Protein AF-A0A5J4WVK0-F1 (afdb_monomer_lite)

Sequence (104 aa):
MRSGLGTEKDLMRRTMGLIMAFSATRMVELARITRNDIIFRDEIMIIKTVMKKYQKPKHFEITFNKRQISCCLVDTMKSWLSAEECTKKLDEVIWWDYERKKKL

Structure (mmCIF, N/CA/C/O backbone):
data_AF-A0A5J4WVK0-F1
#
_entry.id   AF-A0A5J4WVK0-F1
#
loop_
_atom_site.group_PDB
_atom_site.id
_atom_site.type_symbol
_atom_site.label_atom_id
_atom_site.label_alt_id
_atom_site.label_comp_id
_atom_site.label_asym_id
_atom_site.label_entity_id
_atom_site.label_seq_id
_atom_site.pdbx_PDB_ins_code
_atom_site.Cartn_x
_atom_site.Cartn_y
_atom_site.Cartn_z
_atom_site.occupancy
_atom_site.B_iso_or_equiv
_atom_site.auth_seq_id
_atom_site.auth_comp_id
_atom_site.auth_asym_id
_atom_site.auth_atom_id
_atom_site.pdbx_PDB_model_num
ATOM 1 N N . MET A 1 1 ? 16.106 -5.629 -16.653 1.00 34.94 1 MET A N 1
ATOM 2 C CA . MET A 1 1 ? 15.378 -4.377 -16.960 1.00 34.94 1 MET A CA 1
ATOM 3 C C . MET A 1 1 ? 15.152 -3.627 -15.657 1.00 34.94 1 MET A C 1
ATOM 5 O O . MET A 1 1 ? 14.440 -4.138 -14.808 1.00 34.94 1 MET A O 1
ATOM 9 N N . ARG A 1 2 ? 15.796 -2.469 -15.459 1.00 37.84 2 ARG A N 1
ATOM 10 C CA . ARG A 1 2 ? 15.480 -1.570 -14.338 1.00 37.84 2 ARG A CA 1
ATOM 11 C C . ARG A 1 2 ? 14.155 -0.886 -14.672 1.00 37.84 2 ARG A C 1
ATOM 13 O O . ARG A 1 2 ? 14.104 -0.102 -15.614 1.00 37.84 2 ARG A O 1
ATOM 20 N N . SER A 1 3 ? 13.084 -1.236 -13.969 1.00 45.16 3 SER A N 1
ATOM 21 C CA . SER A 1 3 ? 11.804 -0.528 -14.041 1.00 45.16 3 SER A CA 1
ATOM 22 C C . SER A 1 3 ? 12.041 0.960 -13.770 1.00 45.16 3 SER A C 1
ATOM 24 O O . SER A 1 3 ? 12.654 1.306 -12.763 1.00 45.16 3 SER A O 1
ATOM 26 N N . GLY A 1 4 ? 11.583 1.839 -14.663 1.00 48.03 4 GLY A N 1
ATOM 27 C CA . GLY A 1 4 ? 11.778 3.296 -14.603 1.00 48.03 4 GLY A CA 1
ATOM 28 C C . GLY A 1 4 ? 11.036 4.019 -13.467 1.00 48.03 4 GLY A C 1
ATOM 29 O O . GLY A 1 4 ? 10.530 5.114 -13.681 1.00 48.03 4 GLY A O 1
ATOM 30 N N . LEU A 1 5 ? 10.929 3.412 -12.280 1.00 51.16 5 LEU A N 1
ATOM 31 C CA . LEU A 1 5 ? 10.148 3.894 -11.132 1.00 51.16 5 LEU A CA 1
ATOM 32 C C . LEU A 1 5 ? 10.992 4.541 -10.013 1.00 51.16 5 LEU A C 1
ATOM 34 O O . LEU A 1 5 ? 10.420 5.014 -9.034 1.00 51.16 5 LEU A O 1
ATOM 38 N N . GLY A 1 6 ? 12.318 4.625 -10.169 1.00 60.41 6 GLY A N 1
ATOM 39 C CA . GLY A 1 6 ? 13.226 5.152 -9.139 1.00 60.41 6 GLY A CA 1
ATOM 40 C C . GLY A 1 6 ? 13.671 4.086 -8.130 1.00 60.41 6 GLY A C 1
ATOM 41 O O . GLY A 1 6 ? 13.476 2.893 -8.354 1.00 60.41 6 GLY A O 1
ATOM 42 N N . THR A 1 7 ? 14.320 4.508 -7.043 1.00 82.75 7 THR A N 1
ATOM 43 C CA . THR A 1 7 ? 14.685 3.620 -5.920 1.00 82.75 7 THR A CA 1
ATOM 44 C C . THR A 1 7 ? 13.435 3.160 -5.151 1.00 82.75 7 THR A C 1
ATOM 46 O O . THR A 1 7 ? 12.384 3.790 -5.256 1.00 82.75 7 THR A O 1
ATOM 49 N N . GLU A 1 8 ? 13.516 2.100 -4.337 1.00 84.75 8 GLU A N 1
ATOM 50 C CA . GLU A 1 8 ? 12.390 1.657 -3.481 1.00 84.75 8 GLU A CA 1
ATOM 51 C C . GLU A 1 8 ? 11.873 2.794 -2.571 1.00 84.75 8 GLU A C 1
ATOM 53 O O . GLU A 1 8 ? 10.666 2.980 -2.392 1.00 84.75 8 GLU A O 1
ATOM 58 N N . LYS A 1 9 ? 12.782 3.671 -2.132 1.00 86.88 9 LYS A N 1
ATOM 59 C CA . LYS A 1 9 ? 12.476 4.931 -1.443 1.00 86.88 9 LYS A CA 1
ATOM 60 C C . LYS A 1 9 ? 11.605 5.886 -2.263 1.00 86.88 9 LYS A C 1
ATOM 62 O O . LYS A 1 9 ? 10.697 6.517 -1.714 1.00 86.88 9 LYS A O 1
ATOM 67 N N . ASP A 1 10 ? 11.879 6.031 -3.556 1.00 88.56 10 ASP A N 1
ATOM 68 C CA . ASP A 1 10 ? 11.092 6.887 -4.451 1.00 88.56 10 ASP A CA 1
ATOM 69 C C . ASP A 1 10 ? 9.703 6.294 -4.688 1.00 88.56 10 ASP A C 1
ATOM 71 O O . ASP A 1 10 ? 8.707 7.021 -4.673 1.00 88.56 10 ASP A O 1
ATOM 75 N N . LEU A 1 11 ? 9.622 4.967 -4.807 1.00 88.94 11 LEU A N 1
ATOM 76 C CA . LEU A 1 11 ? 8.367 4.236 -4.931 1.00 88.94 11 LEU A CA 1
ATOM 77 C C . LEU A 1 11 ? 7.480 4.416 -3.689 1.00 88.94 11 LEU A C 1
ATOM 79 O O . LEU A 1 11 ? 6.290 4.724 -3.817 1.00 88.94 11 LEU A O 1
ATOM 83 N N . MET A 1 12 ? 8.061 4.323 -2.490 1.00 91.31 12 MET A N 1
ATOM 84 C CA . MET A 1 12 ? 7.363 4.604 -1.234 1.00 91.31 12 MET A CA 1
ATOM 85 C C . MET A 1 12 ? 6.824 6.039 -1.204 1.00 91.31 12 MET A C 1
ATOM 87 O O . MET A 1 12 ? 5.636 6.2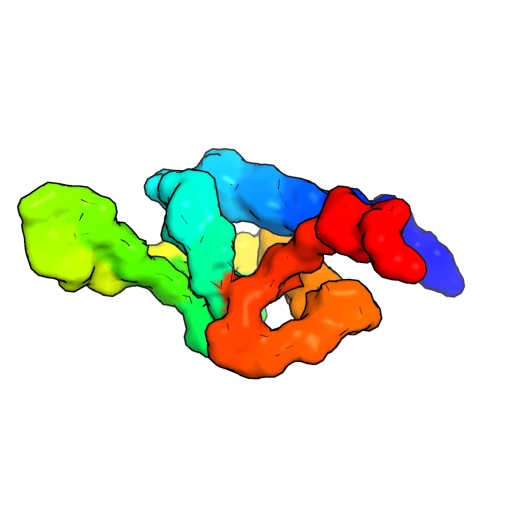61 -0.966 1.00 91.31 12 MET A O 1
ATOM 91 N N . ARG A 1 13 ? 7.683 7.028 -1.481 1.00 91.25 13 ARG A N 1
ATOM 92 C CA . ARG A 1 13 ? 7.319 8.456 -1.469 1.00 91.25 13 ARG A CA 1
ATOM 93 C C . ARG A 1 13 ? 6.221 8.777 -2.476 1.00 91.25 13 ARG A C 1
ATOM 95 O O . ARG A 1 13 ? 5.291 9.512 -2.154 1.00 91.25 13 ARG A O 1
ATOM 102 N N . ARG A 1 14 ? 6.302 8.202 -3.677 1.00 91.75 14 ARG A N 1
ATOM 103 C CA . ARG A 1 14 ? 5.282 8.349 -4.717 1.00 91.75 14 ARG A CA 1
ATOM 104 C C . ARG A 1 14 ? 3.953 7.741 -4.276 1.00 91.75 14 ARG A C 1
ATOM 106 O O . ARG A 1 14 ? 2.925 8.388 -4.440 1.00 91.75 14 ARG A O 1
ATOM 113 N N . THR A 1 15 ? 3.973 6.556 -3.666 1.00 92.75 15 THR A N 1
ATOM 114 C CA . THR A 1 15 ? 2.768 5.911 -3.116 1.00 92.75 15 THR A CA 1
ATOM 115 C C . THR A 1 15 ? 2.117 6.783 -2.044 1.00 92.75 15 THR A C 1
ATOM 117 O O . THR A 1 15 ? 0.924 7.069 -2.127 1.00 92.75 15 THR A O 1
ATOM 120 N N . MET A 1 16 ? 2.902 7.277 -1.081 1.00 93.88 16 MET A N 1
ATOM 121 C CA . MET A 1 16 ? 2.424 8.196 -0.043 1.00 93.88 16 MET A CA 1
ATOM 122 C C . MET A 1 16 ? 1.798 9.458 -0.643 1.00 93.88 16 MET A C 1
ATOM 124 O O . MET A 1 16 ? 0.696 9.841 -0.254 1.00 93.88 16 MET A O 1
ATOM 128 N N . GLY A 1 17 ? 2.482 10.088 -1.602 1.00 92.38 17 GLY A N 1
ATOM 129 C CA . GLY A 1 17 ? 2.010 11.306 -2.258 1.00 92.38 17 GLY A CA 1
ATOM 130 C C . GLY A 1 17 ? 0.709 11.096 -3.029 1.00 92.38 17 GLY A C 1
ATOM 131 O O . GLY A 1 17 ? -0.197 11.915 -2.922 1.00 92.38 17 GLY A O 1
ATOM 132 N N . LEU A 1 18 ? 0.582 9.982 -3.753 1.00 91.75 18 LEU A N 1
ATOM 133 C CA . LEU A 1 18 ? -0.637 9.635 -4.485 1.00 91.75 18 LEU A CA 1
ATOM 134 C C . LEU A 1 18 ? -1.821 9.375 -3.546 1.00 91.75 18 LEU A C 1
ATOM 136 O O . LEU A 1 18 ? -2.921 9.834 -3.838 1.00 91.75 18 LEU A O 1
ATOM 140 N N . ILE A 1 19 ? -1.610 8.694 -2.414 1.00 92.81 19 ILE A N 1
ATOM 141 C CA . ILE A 1 19 ? -2.665 8.532 -1.404 1.00 92.81 19 ILE A CA 1
ATOM 142 C C . ILE A 1 19 ? -3.061 9.914 -0.878 1.00 92.81 19 ILE A C 1
ATOM 144 O O . ILE A 1 19 ? -4.207 10.306 -1.030 1.00 92.81 19 ILE A O 1
ATOM 148 N N . MET A 1 20 ? -2.114 10.704 -0.368 1.00 91.19 20 MET A N 1
ATOM 149 C CA . MET A 1 20 ? -2.404 12.020 0.219 1.00 91.19 20 MET A CA 1
ATOM 150 C C . MET A 1 20 ? -3.067 13.010 -0.745 1.00 91.19 20 MET A C 1
ATOM 152 O O . MET A 1 20 ? -3.886 13.817 -0.317 1.00 91.19 20 MET A O 1
ATOM 156 N N . ALA A 1 21 ? -2.710 12.983 -2.031 1.00 90.44 21 ALA A N 1
ATOM 157 C CA . ALA A 1 21 ? -3.284 13.883 -3.027 1.00 90.44 21 ALA A CA 1
ATOM 158 C C . ALA A 1 21 ? -4.714 13.491 -3.425 1.00 90.44 21 ALA A C 1
ATOM 160 O O . ALA A 1 21 ? -5.519 14.362 -3.751 1.00 90.44 21 ALA A O 1
ATOM 161 N N . PHE A 1 22 ? -5.024 12.191 -3.423 1.00 87.81 22 PHE A N 1
ATOM 162 C CA . PHE A 1 22 ? -6.280 11.659 -3.959 1.00 87.81 22 PHE A CA 1
ATOM 163 C C . PHE A 1 22 ? -7.191 11.020 -2.908 1.00 87.81 22 PHE A C 1
ATOM 165 O O . PHE A 1 22 ? -8.269 10.537 -3.251 1.00 87.81 22 PHE A O 1
ATOM 172 N N . SER A 1 23 ? -6.812 11.053 -1.633 1.00 84.69 23 SER A N 1
ATOM 173 C CA . SER A 1 23 ? -7.685 10.732 -0.516 1.00 84.69 23 SER A CA 1
ATOM 174 C C . SER A 1 23 ? -7.679 11.846 0.518 1.00 84.69 23 SER A C 1
ATOM 176 O O . SER A 1 23 ? -6.662 12.468 0.801 1.00 84.69 23 SER A O 1
ATOM 178 N N . ALA A 1 24 ? -8.823 12.062 1.163 1.00 77.25 24 ALA A N 1
ATOM 179 C CA . ALA A 1 24 ? -8.936 12.958 2.315 1.00 77.25 24 ALA A CA 1
ATOM 180 C C . ALA A 1 24 ? -8.261 12.384 3.586 1.00 77.25 24 ALA A C 1
ATOM 182 O O . ALA A 1 24 ? -8.660 12.692 4.711 1.00 77.25 24 ALA A O 1
ATOM 183 N N . THR A 1 25 ? -7.268 11.507 3.417 1.00 86.12 25 THR A N 1
ATOM 184 C CA . THR A 1 25 ? -6.527 10.860 4.497 1.00 86.12 25 THR A CA 1
ATOM 185 C C . THR A 1 25 ? -5.597 11.865 5.146 1.00 86.12 25 THR A C 1
ATOM 187 O O . THR A 1 25 ? -4.843 12.573 4.483 1.00 86.12 25 THR A O 1
ATOM 190 N N . ARG A 1 26 ? -5.602 11.912 6.474 1.00 88.25 26 ARG A N 1
ATOM 191 C CA . ARG A 1 26 ? -4.629 12.708 7.226 1.00 88.25 26 ARG A CA 1
ATOM 192 C C . ARG A 1 26 ? -3.288 11.982 7.266 1.00 88.25 26 ARG A C 1
ATOM 194 O O . ARG A 1 26 ? -3.248 10.758 7.345 1.00 88.25 26 ARG A O 1
ATOM 201 N N . MET A 1 27 ? -2.186 12.723 7.374 1.00 90.56 27 MET A N 1
ATOM 202 C CA . MET A 1 27 ? -0.841 12.134 7.516 1.00 90.56 27 MET A CA 1
ATOM 203 C C . MET A 1 27 ? -0.752 11.085 8.641 1.00 90.56 27 MET A C 1
ATOM 205 O O . MET A 1 27 ? -0.069 10.078 8.498 1.00 90.56 27 MET A O 1
ATOM 209 N N . VAL A 1 28 ? -1.482 11.282 9.746 1.00 88.81 28 VAL A N 1
ATOM 210 C CA . VAL A 1 28 ? -1.528 10.335 10.878 1.00 88.81 28 VAL A CA 1
ATOM 211 C C . VAL A 1 28 ? -2.258 9.027 10.567 1.00 88.81 28 VAL A C 1
ATOM 213 O O . VAL A 1 28 ? -1.977 8.008 11.188 1.00 88.81 28 VAL A O 1
ATOM 216 N N . GLU A 1 29 ? -3.219 9.058 9.647 1.00 89.94 29 GLU A N 1
ATOM 217 C CA . GLU A 1 29 ? -3.941 7.875 9.176 1.00 89.94 29 GLU A CA 1
ATOM 218 C C . GLU A 1 29 ? -3.099 7.142 8.141 1.00 89.94 29 GLU A C 1
ATOM 220 O O . GLU A 1 29 ? -2.937 5.931 8.252 1.00 89.94 29 GLU A O 1
ATOM 225 N N . LEU A 1 30 ? -2.486 7.888 7.212 1.00 92.44 30 LEU A N 1
ATOM 226 C CA . LEU A 1 30 ? -1.511 7.360 6.263 1.00 92.44 30 LEU A CA 1
ATOM 227 C C . LEU A 1 30 ? -0.420 6.594 7.012 1.00 92.44 30 LEU A C 1
ATOM 229 O O . LEU A 1 30 ? -0.218 5.415 6.750 1.00 92.44 30 LEU A O 1
ATOM 233 N N . ALA A 1 31 ? 0.221 7.226 7.999 1.00 90.69 31 ALA A N 1
ATOM 234 C CA . ALA A 1 31 ? 1.321 6.656 8.774 1.00 90.69 31 ALA A CA 1
ATOM 235 C C . ALA A 1 31 ? 0.963 5.389 9.574 1.00 90.69 31 ALA A C 1
ATOM 237 O O . ALA A 1 31 ? 1.853 4.789 10.167 1.00 90.69 31 ALA A O 1
ATOM 238 N N . ARG A 1 32 ? -0.312 4.988 9.629 1.00 90.69 32 ARG A N 1
ATOM 239 C CA . ARG A 1 32 ? -0.781 3.794 10.344 1.00 90.69 32 ARG A CA 1
ATOM 240 C C . ARG A 1 32 ? -1.227 2.661 9.429 1.00 90.69 32 ARG A C 1
ATOM 242 O O . ARG A 1 32 ? -1.556 1.607 9.951 1.00 90.69 32 ARG A O 1
ATOM 249 N N . ILE A 1 33 ? -1.240 2.869 8.112 1.00 92.00 33 ILE A N 1
ATOM 250 C CA . ILE A 1 33 ? -1.660 1.842 7.155 1.00 92.00 33 ILE A CA 1
ATOM 251 C C . ILE A 1 33 ? -0.759 0.613 7.297 1.00 92.00 33 ILE A C 1
ATOM 253 O O . ILE A 1 33 ? 0.469 0.705 7.205 1.00 92.00 33 ILE A O 1
ATOM 257 N N . THR A 1 34 ? -1.394 -0.532 7.502 1.00 93.19 34 THR A N 1
ATOM 258 C CA . THR A 1 34 ? -0.785 -1.863 7.511 1.00 93.19 34 THR A CA 1
ATOM 259 C C . THR A 1 34 ? -1.150 -2.616 6.230 1.00 93.19 34 THR A C 1
ATOM 261 O O . THR A 1 34 ? -1.968 -2.152 5.432 1.00 93.19 34 THR A O 1
ATOM 264 N N . ARG A 1 35 ? -0.565 -3.798 6.004 1.00 92.00 35 ARG A N 1
ATOM 265 C CA . ARG A 1 35 ? -0.948 -4.630 4.847 1.00 92.00 35 ARG A CA 1
ATOM 266 C C . ARG A 1 35 ? -2.391 -5.123 4.959 1.00 92.00 35 ARG A C 1
ATOM 268 O O . ARG A 1 35 ? -3.080 -5.183 3.948 1.00 92.00 35 ARG A O 1
ATOM 275 N N . ASN A 1 36 ? -2.856 -5.416 6.174 1.00 92.81 36 ASN A N 1
ATOM 276 C CA . ASN A 1 36 ? -4.228 -5.872 6.436 1.00 92.81 36 ASN A CA 1
ATOM 277 C C . ASN A 1 36 ? -5.297 -4.822 6.106 1.00 92.81 36 ASN A C 1
ATOM 279 O O . ASN A 1 36 ? -6.459 -5.163 5.877 1.00 92.81 36 ASN A O 1
ATOM 283 N N . ASP A 1 37 ? -4.906 -3.551 6.071 1.00 93.25 37 ASP A N 1
ATOM 284 C CA . ASP A 1 37 ? -5.795 -2.457 5.705 1.00 93.25 37 ASP A CA 1
ATOM 285 C C . ASP A 1 37 ? -6.004 -2.355 4.187 1.00 93.25 37 ASP A C 1
ATOM 287 O O . ASP A 1 37 ? -6.928 -1.673 3.746 1.00 93.25 37 ASP A O 1
ATOM 291 N N . ILE A 1 38 ? -5.173 -3.018 3.375 1.00 94.19 38 ILE A N 1
ATOM 292 C CA . ILE A 1 38 ? -5.177 -2.897 1.916 1.00 94.19 38 ILE A CA 1
ATOM 293 C C . ILE A 1 38 ? -5.791 -4.148 1.297 1.00 94.19 38 ILE A C 1
ATOM 295 O O . ILE A 1 38 ? -5.329 -5.267 1.502 1.00 94.19 38 ILE A O 1
ATOM 299 N N . ILE A 1 39 ? -6.819 -3.950 0.477 1.00 95.56 39 ILE A N 1
ATOM 300 C CA . ILE A 1 39 ? -7.501 -5.024 -0.240 1.00 95.56 39 ILE A CA 1
ATOM 301 C C . ILE A 1 39 ? -7.471 -4.706 -1.728 1.00 95.56 39 ILE A C 1
ATOM 303 O O . ILE A 1 39 ? -7.898 -3.633 -2.150 1.00 95.56 39 ILE A O 1
ATOM 307 N N . PHE A 1 40 ? -7.017 -5.662 -2.532 1.00 94.69 40 PHE A N 1
ATOM 308 C CA . PHE A 1 40 ? -7.131 -5.602 -3.986 1.00 94.69 40 PHE A CA 1
ATOM 309 C C . PHE A 1 40 ? -8.296 -6.481 -4.444 1.00 94.69 40 PHE A C 1
ATOM 311 O O . PHE A 1 40 ? -8.409 -7.630 -4.017 1.00 94.69 40 PHE A O 1
ATOM 318 N N . ARG A 1 41 ? -9.163 -5.941 -5.302 1.00 93.19 41 ARG A N 1
ATOM 319 C CA . ARG A 1 41 ? -10.269 -6.657 -5.952 1.00 93.19 41 ARG A CA 1
ATOM 320 C C . ARG A 1 41 ? -10.304 -6.247 -7.413 1.00 93.19 41 ARG A C 1
ATOM 322 O O . ARG A 1 41 ? -10.603 -5.093 -7.694 1.00 93.19 41 ARG A O 1
ATOM 329 N N . ASP A 1 42 ? -9.974 -7.164 -8.314 1.00 89.06 42 ASP A N 1
ATOM 330 C CA . ASP A 1 42 ? -9.913 -6.905 -9.755 1.00 89.06 42 ASP A CA 1
ATOM 331 C C . ASP A 1 42 ? -9.112 -5.624 -10.082 1.00 89.06 42 ASP A C 1
ATOM 333 O O . ASP A 1 42 ? -7.911 -5.521 -9.804 1.00 89.06 42 ASP A O 1
ATOM 337 N N . GLU A 1 43 ? -9.800 -4.618 -10.621 1.00 91.19 43 GLU A N 1
ATOM 338 C CA . GLU A 1 43 ? -9.279 -3.309 -11.008 1.00 91.19 43 GLU A CA 1
ATOM 339 C C . GLU A 1 43 ? -9.474 -2.245 -9.910 1.00 91.19 43 GLU A C 1
ATOM 341 O O . GLU A 1 43 ? -9.466 -1.049 -10.189 1.00 91.19 43 GLU A O 1
ATOM 346 N N . ILE A 1 44 ? -9.662 -2.644 -8.650 1.00 94.38 44 ILE A N 1
ATOM 347 C CA . ILE A 1 44 ? -9.913 -1.750 -7.515 1.00 94.38 44 ILE A CA 1
ATOM 348 C C . ILE A 1 44 ? -8.947 -2.052 -6.361 1.00 94.38 44 ILE A C 1
ATOM 350 O O . ILE A 1 44 ? -8.642 -3.203 -6.042 1.00 94.38 44 ILE A O 1
ATOM 354 N N . MET A 1 45 ? -8.481 -0.993 -5.701 1.00 95.75 45 MET A N 1
ATOM 355 C CA . MET A 1 45 ? -7.781 -1.037 -4.420 1.00 95.75 45 MET A CA 1
ATOM 356 C C . MET A 1 45 ? -8.614 -0.327 -3.354 1.00 95.75 45 MET A C 1
ATOM 358 O O . MET A 1 45 ? -9.051 0.803 -3.559 1.00 95.75 45 MET A O 1
ATOM 362 N N . ILE A 1 46 ? -8.789 -0.965 -2.202 1.00 95.62 46 ILE A N 1
ATOM 363 C CA . ILE A 1 46 ? -9.483 -0.407 -1.042 1.00 95.62 46 ILE A CA 1
ATOM 364 C C . ILE A 1 46 ? -8.480 -0.283 0.101 1.00 95.62 46 ILE A C 1
ATOM 366 O O . ILE A 1 46 ? -7.800 -1.253 0.430 1.00 95.62 46 ILE A O 1
ATOM 370 N N . ILE A 1 47 ? -8.404 0.898 0.711 1.00 94.38 47 ILE A N 1
ATOM 371 C CA . ILE A 1 47 ? -7.663 1.140 1.950 1.00 94.38 47 ILE A CA 1
ATOM 372 C C . ILE A 1 47 ? -8.675 1.361 3.071 1.00 94.38 47 ILE A C 1
ATOM 374 O O . ILE A 1 47 ? -9.421 2.343 3.068 1.00 94.38 47 ILE A O 1
ATOM 378 N N . LYS A 1 48 ? -8.685 0.456 4.045 1.00 93.19 48 LYS A N 1
ATOM 379 C CA . LYS A 1 48 ? -9.422 0.603 5.296 1.00 93.19 48 LYS A CA 1
ATOM 380 C C . LYS A 1 48 ? -8.650 1.538 6.212 1.00 93.19 48 LYS A C 1
ATOM 382 O O . LYS A 1 48 ? -7.448 1.405 6.401 1.00 93.19 48 LYS A O 1
ATOM 387 N N . THR A 1 49 ? -9.327 2.519 6.785 1.00 88.88 49 THR A N 1
ATOM 388 C CA . THR A 1 49 ? -8.701 3.438 7.731 1.00 88.88 49 THR A CA 1
ATOM 389 C C . THR A 1 49 ? -9.639 3.775 8.876 1.00 88.88 49 THR A C 1
ATOM 391 O O . THR A 1 49 ? -10.860 3.648 8.777 1.00 88.88 49 THR A O 1
ATOM 394 N N . VAL A 1 50 ? -9.057 4.197 9.994 1.00 85.69 50 VAL A N 1
ATOM 395 C CA . VAL A 1 50 ? -9.793 4.583 11.195 1.00 85.69 50 VAL A CA 1
ATOM 396 C C . VAL A 1 50 ? -9.528 6.050 11.477 1.00 85.69 50 VAL A C 1
ATOM 398 O O . VAL A 1 50 ? -8.460 6.423 11.970 1.00 85.69 50 VAL A O 1
ATOM 401 N N . MET A 1 51 ? -10.530 6.890 11.228 1.00 77.81 51 MET A N 1
ATOM 402 C CA . MET A 1 51 ? -10.444 8.299 11.581 1.00 77.81 51 MET A CA 1
ATOM 403 C C . MET A 1 51 ? -10.892 8.485 13.031 1.00 77.81 51 MET A C 1
ATOM 405 O O . MET A 1 51 ? -12.039 8.227 13.401 1.00 77.81 51 MET A O 1
ATOM 409 N N . LYS A 1 52 ? -9.976 8.980 13.866 1.00 71.38 52 LYS A N 1
ATOM 410 C CA . LYS A 1 52 ? -10.287 9.472 15.215 1.00 71.38 52 LYS A CA 1
ATOM 411 C C . LYS A 1 52 ? -10.279 11.000 15.184 1.00 71.38 52 LYS A C 1
ATOM 413 O O . LYS A 1 52 ? -9.222 11.605 14.993 1.00 71.38 52 LYS A O 1
ATOM 418 N N . LYS A 1 53 ? -11.442 11.637 15.320 1.00 62.72 53 LYS A N 1
ATOM 419 C CA . LYS A 1 53 ? -11.564 13.090 15.520 1.00 62.72 53 LYS A CA 1
ATOM 420 C C . LYS A 1 53 ? -12.544 13.328 16.666 1.00 62.72 53 LYS A C 1
ATOM 422 O O . LYS A 1 53 ? -13.733 13.133 16.459 1.00 62.72 53 LYS A O 1
ATOM 427 N N . TYR A 1 54 ? -12.027 13.704 17.842 1.00 55.94 54 TYR A N 1
ATOM 428 C CA . TYR A 1 54 ? -12.735 14.124 19.073 1.00 55.94 54 TYR A CA 1
ATOM 429 C C . TYR A 1 54 ? -13.870 13.211 19.628 1.00 55.94 54 TYR A C 1
ATOM 431 O O . TYR A 1 54 ? -14.312 13.421 20.749 1.00 55.94 54 TYR A O 1
ATOM 439 N N . GLN A 1 55 ? -14.303 12.171 18.908 1.00 66.69 55 GLN A N 1
ATOM 440 C CA . GLN A 1 55 ? -15.341 11.189 19.255 1.00 66.69 55 GLN A CA 1
ATOM 441 C C . GLN A 1 55 ? -14.881 9.750 18.932 1.00 66.69 55 GLN A C 1
ATOM 443 O O . GLN A 1 55 ? -13.741 9.530 18.507 1.00 66.69 55 GLN A O 1
ATOM 448 N N . LYS A 1 56 ? -15.788 8.774 19.134 1.00 75.62 56 LYS A N 1
ATOM 449 C CA . LYS A 1 56 ? -15.617 7.339 18.839 1.00 75.62 56 LYS A CA 1
ATOM 450 C C . LYS A 1 56 ? -14.944 7.106 17.471 1.00 75.62 56 LYS A C 1
ATOM 452 O O . LYS A 1 56 ? -15.289 7.798 16.509 1.00 75.62 56 LYS A O 1
ATOM 457 N N . PRO A 1 57 ? -14.018 6.133 17.366 1.00 80.12 57 PRO A N 1
ATOM 458 C CA . PRO A 1 57 ? -13.361 5.806 16.104 1.00 80.12 57 PRO A CA 1
ATOM 459 C C . PRO A 1 57 ? -14.398 5.462 15.033 1.00 80.12 57 PRO A C 1
ATOM 461 O O . PRO A 1 57 ? -15.295 4.659 15.284 1.00 80.12 57 PRO A O 1
ATOM 464 N N . LYS A 1 58 ? -14.273 6.064 13.848 1.00 84.38 58 LYS A N 1
ATOM 465 C CA . LYS A 1 58 ? -15.089 5.712 12.684 1.00 84.38 58 LYS A CA 1
ATOM 466 C C . LYS A 1 58 ? -14.212 5.031 11.643 1.00 84.38 58 LYS A C 1
ATOM 468 O O . LYS A 1 58 ? -13.128 5.524 11.325 1.00 84.38 58 LYS A O 1
ATOM 473 N N . HIS A 1 59 ? -14.690 3.897 11.148 1.00 86.31 59 HIS A N 1
ATOM 474 C CA . HIS A 1 59 ? -14.057 3.152 10.069 1.00 86.31 59 HIS A CA 1
ATOM 475 C C . HIS A 1 59 ? -14.489 3.747 8.730 1.00 86.31 59 HIS A C 1
ATOM 477 O O . HIS A 1 59 ? -15.670 4.027 8.532 1.00 86.31 59 HIS A O 1
ATOM 483 N N . PHE A 1 60 ? -13.530 3.944 7.836 1.00 86.94 60 PHE A N 1
ATOM 484 C CA . PHE A 1 60 ? -13.745 4.428 6.480 1.00 86.94 60 PHE A CA 1
ATOM 485 C C . PHE A 1 60 ? -13.019 3.524 5.497 1.00 86.94 60 PHE A C 1
ATOM 487 O O . PHE A 1 60 ? -11.960 2.974 5.805 1.00 86.94 60 PHE A O 1
ATOM 494 N N . GLU A 1 61 ? -13.579 3.414 4.302 1.00 92.19 61 GLU A N 1
ATOM 495 C CA . GLU A 1 61 ? -12.956 2.731 3.179 1.00 92.19 61 GLU A CA 1
ATOM 496 C C . GLU A 1 61 ? -12.681 3.753 2.084 1.00 92.19 61 GLU A C 1
ATOM 498 O O . GLU A 1 61 ? -13.566 4.504 1.671 1.00 92.19 61 GLU A O 1
ATOM 503 N N . ILE A 1 62 ? -11.434 3.801 1.634 1.00 92.12 62 ILE A N 1
ATOM 504 C CA . ILE A 1 62 ? -10.998 4.676 0.553 1.00 92.12 62 ILE A CA 1
ATOM 505 C C . ILE A 1 62 ? -10.754 3.795 -0.657 1.00 92.12 62 ILE A C 1
ATOM 507 O O . ILE A 1 62 ? -9.916 2.897 -0.614 1.00 92.12 62 ILE A O 1
ATOM 511 N N . THR A 1 63 ? -11.489 4.062 -1.729 1.00 93.88 63 THR A N 1
ATOM 512 C CA . THR A 1 63 ? -11.469 3.237 -2.934 1.00 93.88 63 THR A CA 1
ATOM 513 C C . THR A 1 63 ? -10.719 3.946 -4.052 1.00 93.88 63 THR A C 1
ATOM 515 O O . THR A 1 63 ? -10.981 5.111 -4.348 1.00 93.88 63 THR A O 1
ATOM 518 N N . PHE A 1 64 ? -9.816 3.224 -4.705 1.00 93.31 64 PHE A N 1
ATOM 519 C CA . PHE A 1 64 ? -9.066 3.681 -5.863 1.00 93.31 64 PHE A CA 1
ATOM 520 C C . PHE A 1 64 ? -9.262 2.715 -7.024 1.00 93.31 64 PHE A C 1
ATOM 522 O O . PHE A 1 64 ? -8.982 1.524 -6.906 1.00 93.31 64 PHE A O 1
ATOM 529 N N . ASN A 1 65 ? -9.683 3.246 -8.166 1.00 92.38 65 ASN A N 1
ATOM 530 C CA . ASN A 1 65 ? -9.782 2.472 -9.398 1.00 92.38 65 ASN A CA 1
ATOM 531 C C . ASN A 1 65 ? -8.419 2.421 -10.088 1.00 92.38 65 ASN A C 1
ATOM 533 O O . ASN A 1 65 ? -7.719 3.436 -10.182 1.00 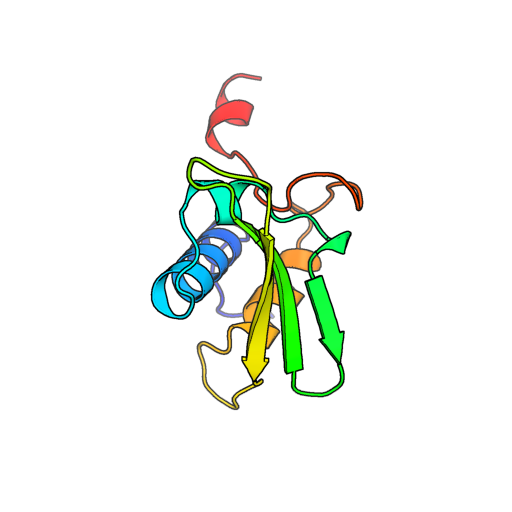92.38 65 ASN A O 1
ATOM 537 N N . LYS A 1 66 ? -8.064 1.252 -10.612 1.00 92.38 66 LYS A N 1
ATOM 538 C CA . LYS A 1 66 ? -6.926 1.068 -11.503 1.00 92.38 66 LYS A CA 1
ATOM 539 C C . LYS A 1 66 ? -7.191 1.844 -12.786 1.00 92.38 66 LYS A C 1
ATOM 541 O O . LYS A 1 66 ? -8.283 1.825 -13.349 1.00 92.38 66 LYS A O 1
ATOM 546 N N . ARG A 1 67 ? -6.187 2.604 -13.208 1.00 87.69 67 ARG A N 1
ATOM 547 C CA . ARG A 1 67 ? -6.232 3.457 -14.396 1.00 87.69 67 ARG A CA 1
ATOM 548 C C . ARG A 1 67 ? -5.040 3.107 -15.269 1.00 87.69 67 ARG A C 1
ATOM 550 O O . ARG A 1 67 ? -3.946 2.923 -14.749 1.00 87.69 67 ARG A O 1
ATOM 557 N N . GLN A 1 68 ? -5.225 3.079 -16.584 1.00 83.50 68 GLN A N 1
ATOM 558 C CA . GLN A 1 68 ? -4.135 2.863 -17.541 1.00 83.50 68 GLN A CA 1
ATOM 559 C C . GLN A 1 68 ? -3.322 4.155 -17.745 1.00 83.50 68 GLN A C 1
ATOM 561 O O . GLN A 1 68 ? -3.295 4.732 -18.826 1.00 83.50 68 GLN A O 1
ATOM 566 N N . ILE A 1 69 ? -2.710 4.658 -16.671 1.00 81.50 69 ILE A N 1
ATOM 567 C CA . ILE A 1 69 ? -1.893 5.879 -16.667 1.00 81.50 69 ILE A CA 1
ATOM 568 C C . ILE A 1 69 ? -0.533 5.604 -16.021 1.00 81.50 69 ILE A C 1
ATOM 570 O O . ILE A 1 69 ? -0.415 4.757 -15.137 1.00 81.50 69 ILE A O 1
ATOM 574 N N . SER A 1 70 ? 0.483 6.383 -16.395 1.00 72.81 70 SER A N 1
ATOM 575 C CA . SER A 1 70 ? 1.874 6.241 -15.922 1.00 72.81 70 SER A CA 1
ATOM 576 C C . SER A 1 70 ? 2.080 6.446 -14.407 1.00 72.81 70 SER A C 1
ATOM 578 O O . SER A 1 70 ? 3.162 6.183 -13.882 1.00 72.81 70 SER A O 1
ATOM 580 N N . CYS A 1 71 ? 1.052 6.901 -13.686 1.00 73.12 71 CYS A N 1
ATOM 581 C CA . CYS A 1 71 ? 1.056 7.131 -12.237 1.00 73.12 71 CYS A CA 1
ATOM 582 C C . CYS A 1 71 ? -0.129 6.439 -11.541 1.00 73.12 71 CYS A C 1
ATOM 584 O O . CYS A 1 71 ? -0.730 6.999 -10.624 1.00 73.12 71 CYS A O 1
ATOM 586 N N . CYS A 1 72 ? -0.516 5.247 -12.000 1.00 87.88 72 CYS A N 1
ATOM 587 C CA . CYS A 1 72 ? -1.588 4.483 -11.374 1.00 87.88 72 CYS A CA 1
ATOM 588 C C . CYS A 1 72 ? -1.221 4.119 -9.927 1.00 87.88 72 CYS A C 1
ATOM 590 O O . CYS A 1 72 ? -0.252 3.394 -9.684 1.00 87.88 72 CYS A O 1
ATOM 592 N N . LEU A 1 73 ? -2.000 4.604 -8.953 1.00 90.75 73 LEU A N 1
ATOM 593 C CA . LEU A 1 73 ? -1.763 4.307 -7.538 1.00 90.75 73 LEU A CA 1
ATOM 594 C C . LEU A 1 73 ? -1.870 2.806 -7.246 1.00 90.75 73 LEU A C 1
ATO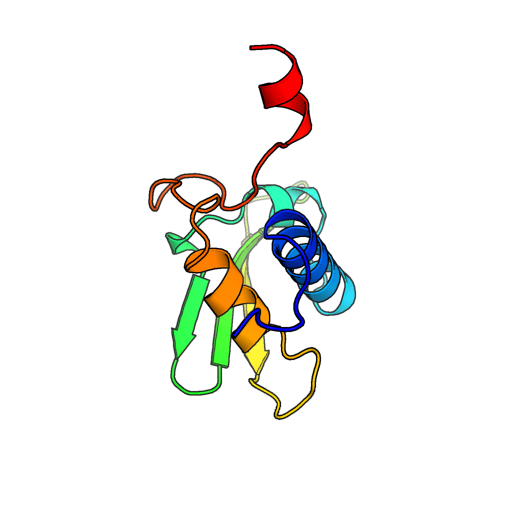M 596 O O . LEU A 1 73 ? -1.084 2.299 -6.454 1.00 90.75 73 LEU A O 1
ATOM 600 N N . VAL A 1 74 ? -2.792 2.093 -7.899 1.00 93.19 74 VAL A N 1
ATOM 601 C CA . VAL A 1 74 ? -2.962 0.645 -7.701 1.00 93.19 74 VAL A CA 1
ATOM 602 C C . VAL A 1 74 ? -1.675 -0.102 -8.054 1.00 93.19 74 VAL A C 1
ATOM 604 O O . VAL A 1 74 ? -1.185 -0.895 -7.253 1.00 93.19 74 VAL A O 1
ATOM 607 N N . ASP A 1 75 ? -1.086 0.195 -9.212 1.00 91.62 75 ASP A N 1
ATOM 608 C CA . ASP A 1 75 ? 0.146 -0.463 -9.661 1.00 91.62 75 ASP A CA 1
ATOM 609 C C . ASP A 1 75 ? 1.361 -0.010 -8.839 1.00 91.62 75 ASP A C 1
ATOM 611 O O . ASP A 1 75 ? 2.220 -0.821 -8.486 1.00 91.62 75 ASP A O 1
ATOM 615 N N . THR A 1 76 ? 1.397 1.272 -8.457 1.00 92.19 76 THR A N 1
ATOM 616 C CA . THR A 1 76 ? 2.450 1.825 -7.589 1.00 92.19 76 THR A CA 1
ATOM 617 C C . THR A 1 76 ? 2.429 1.151 -6.211 1.00 92.19 76 THR A C 1
ATOM 619 O O . THR A 1 76 ? 3.471 0.714 -5.730 1.00 92.19 76 THR A O 1
ATOM 622 N N . MET A 1 77 ? 1.248 0.980 -5.605 1.00 93.19 77 MET A N 1
ATOM 623 C CA . MET A 1 77 ? 1.088 0.308 -4.312 1.00 93.19 77 MET A CA 1
ATOM 624 C C . MET A 1 77 ? 1.452 -1.178 -4.396 1.00 93.19 77 MET A C 1
ATOM 626 O O . MET A 1 77 ? 2.175 -1.669 -3.535 1.00 93.19 77 MET A O 1
ATOM 630 N N . LYS A 1 78 ? 1.006 -1.903 -5.433 1.00 92.12 78 LYS A N 1
ATOM 631 C CA . LYS A 1 78 ? 1.403 -3.310 -5.644 1.00 92.12 78 LYS A CA 1
ATOM 632 C C . LYS A 1 78 ? 2.920 -3.459 -5.745 1.00 92.12 78 LYS A C 1
ATOM 634 O O . LYS A 1 78 ? 3.487 -4.368 -5.142 1.00 92.12 78 LYS A O 1
ATOM 639 N N . SER A 1 79 ? 3.564 -2.541 -6.463 1.00 91.44 79 SER A N 1
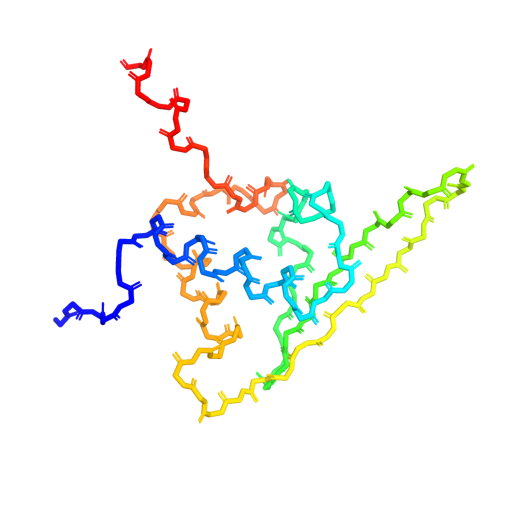ATOM 640 C CA . SER A 1 79 ? 5.021 -2.511 -6.584 1.00 91.44 79 SER A CA 1
ATOM 641 C C . SER A 1 79 ? 5.680 -2.240 -5.228 1.00 91.44 79 SER A C 1
ATOM 643 O O . SER A 1 79 ? 6.617 -2.942 -4.871 1.00 91.44 79 SER A O 1
ATOM 645 N N . TRP A 1 80 ? 5.166 -1.285 -4.439 1.00 92.00 80 TRP A N 1
ATOM 646 C CA . TRP A 1 80 ? 5.686 -0.994 -3.097 1.00 92.00 80 TRP A CA 1
ATOM 647 C C . TRP A 1 80 ? 5.568 -2.196 -2.157 1.00 92.00 80 TRP A C 1
ATOM 649 O O . TRP A 1 80 ? 6.538 -2.567 -1.510 1.00 92.00 80 TRP A O 1
ATOM 659 N N . LEU A 1 81 ? 4.410 -2.855 -2.122 1.00 90.69 81 LEU A N 1
ATOM 660 C CA . LEU A 1 81 ? 4.187 -4.030 -1.272 1.00 90.69 81 LEU A CA 1
ATOM 661 C C . LEU A 1 81 ? 5.037 -5.246 -1.676 1.00 90.69 81 LEU A C 1
ATOM 663 O O . LEU A 1 81 ? 5.214 -6.160 -0.869 1.00 90.69 81 LEU A O 1
ATOM 667 N N . SER A 1 82 ? 5.554 -5.254 -2.906 1.00 89.50 82 SER A N 1
ATOM 668 C CA . SER A 1 82 ? 6.451 -6.291 -3.425 1.00 89.50 82 SER A CA 1
ATOM 669 C C . SER A 1 82 ? 7.936 -5.925 -3.300 1.00 89.50 82 SER A C 1
ATOM 671 O O . SER A 1 82 ? 8.779 -6.763 -3.603 1.00 89.50 82 SER A O 1
ATOM 673 N N . ALA A 1 83 ? 8.261 -4.694 -2.887 1.00 87.12 83 ALA A N 1
ATOM 674 C CA . ALA A 1 83 ? 9.632 -4.221 -2.711 1.00 87.12 83 ALA A CA 1
ATOM 675 C C . ALA A 1 83 ? 10.308 -4.894 -1.503 1.00 87.12 83 ALA A C 1
ATOM 677 O O . ALA A 1 83 ? 9.644 -5.186 -0.500 1.00 87.12 83 ALA A O 1
ATOM 678 N N . GLU A 1 84 ? 11.625 -5.105 -1.568 1.00 79.62 84 GLU A N 1
ATOM 679 C CA . GLU A 1 84 ? 12.386 -5.786 -0.509 1.00 79.62 84 GLU A CA 1
ATOM 680 C C . GLU A 1 84 ? 12.386 -4.977 0.798 1.00 79.62 84 GLU A C 1
ATOM 682 O O . GLU A 1 84 ? 12.288 -5.526 1.899 1.00 79.62 84 GLU A O 1
ATOM 687 N N . GLU A 1 85 ? 12.404 -3.649 0.716 1.00 78.75 85 GLU A N 1
ATOM 688 C CA . GLU A 1 85 ? 12.306 -2.776 1.887 1.00 78.75 85 GLU A CA 1
ATOM 689 C C . GLU A 1 85 ? 10.908 -2.778 2.532 1.00 78.75 85 GLU A C 1
ATOM 691 O O . GLU A 1 85 ? 10.755 -2.357 3.680 1.00 78.75 85 GLU A O 1
ATOM 696 N N . CYS A 1 86 ? 9.882 -3.313 1.861 1.00 80.38 86 CYS A N 1
ATOM 697 C CA . CYS A 1 86 ? 8.544 -3.492 2.427 1.00 80.38 86 CYS A CA 1
ATOM 698 C C . CYS A 1 86 ? 8.378 -4.861 3.123 1.0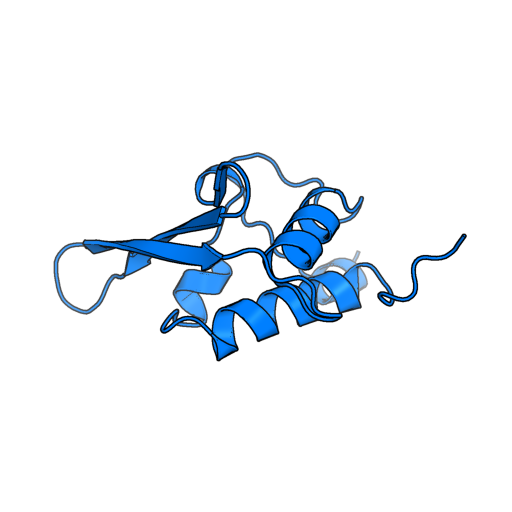0 80.38 86 CYS A C 1
ATOM 700 O O . CYS A 1 86 ? 7.293 -5.427 3.131 1.00 80.38 86 CYS A O 1
ATOM 702 N N . THR A 1 87 ? 9.416 -5.410 3.755 1.00 68.06 87 THR A N 1
ATOM 703 C CA . THR A 1 87 ? 9.432 -6.739 4.425 1.00 68.06 87 THR A CA 1
ATOM 704 C C . THR A 1 87 ? 8.631 -6.848 5.726 1.00 68.06 87 THR A C 1
ATOM 706 O O . THR A 1 87 ? 8.671 -7.870 6.413 1.00 68.06 87 THR A O 1
ATOM 709 N N . LYS A 1 88 ? 7.900 -5.800 6.094 1.00 71.69 88 LYS A N 1
ATOM 710 C CA . LYS A 1 88 ? 7.178 -5.736 7.361 1.00 71.69 88 LYS A CA 1
ATOM 711 C C . LYS A 1 88 ? 6.029 -6.741 7.429 1.00 71.69 88 LYS A C 1
ATOM 713 O O . LYS A 1 88 ? 5.394 -7.062 6.419 1.00 71.69 88 LYS A O 1
ATOM 718 N N . LYS A 1 89 ? 5.770 -7.233 8.644 1.00 79.31 89 LYS A N 1
ATOM 719 C CA . LYS A 1 89 ? 4.682 -8.180 8.927 1.00 79.31 89 LYS A CA 1
ATOM 720 C C . LYS A 1 89 ? 3.320 -7.576 8.577 1.00 79.31 89 LYS A C 1
ATOM 722 O O . LYS A 1 89 ? 3.182 -6.369 8.396 1.00 79.31 89 LYS A O 1
ATOM 727 N N . LEU A 1 90 ? 2.298 -8.426 8.477 1.00 79.88 90 LEU A N 1
ATOM 728 C CA . LEU A 1 90 ? 0.952 -8.021 8.057 1.00 79.88 90 LEU A CA 1
ATOM 729 C C . LEU A 1 90 ? 0.337 -6.905 8.923 1.00 79.88 90 LEU A C 1
ATOM 731 O O . LEU A 1 90 ? -0.401 -6.066 8.407 1.00 79.88 90 LEU A O 1
ATOM 735 N N . ASP A 1 91 ? 0.652 -6.904 10.215 1.00 83.00 91 ASP A N 1
ATOM 736 C CA . ASP A 1 91 ? 0.191 -5.979 11.252 1.00 83.00 91 ASP A CA 1
ATOM 737 C C . ASP A 1 91 ? 1.119 -4.772 11.470 1.00 83.00 91 ASP A C 1
ATOM 739 O O . ASP A 1 91 ? 0.797 -3.859 12.233 1.00 83.00 91 ASP A O 1
ATOM 743 N N . GLU A 1 92 ? 2.255 -4.727 10.780 1.00 86.94 92 GLU A N 1
ATOM 744 C CA . GLU A 1 92 ? 3.198 -3.622 10.862 1.00 86.94 92 GLU A CA 1
ATOM 745 C C . GLU A 1 92 ? 2.920 -2.562 9.784 1.00 86.94 92 GLU A C 1
ATOM 747 O O . GLU A 1 92 ? 2.476 -2.838 8.668 1.00 86.94 92 GLU A O 1
ATOM 752 N N . VAL A 1 93 ? 3.211 -1.304 10.124 1.00 90.06 93 VAL A N 1
ATOM 753 C CA . VAL A 1 93 ? 3.009 -0.153 9.232 1.00 90.06 93 VAL A CA 1
ATOM 754 C C . VAL A 1 93 ? 3.861 -0.288 7.976 1.00 90.06 93 VAL A C 1
ATOM 756 O O . VAL A 1 93 ? 5.081 -0.368 8.093 1.00 90.06 93 VAL A O 1
ATOM 759 N N . ILE A 1 94 ? 3.269 -0.169 6.787 1.00 91.38 94 ILE A N 1
ATOM 760 C CA . ILE A 1 94 ? 3.936 -0.444 5.499 1.00 91.38 94 ILE A CA 1
ATOM 761 C C . ILE A 1 94 ? 5.020 0.562 5.093 1.00 91.38 94 ILE A C 1
ATOM 763 O O . ILE A 1 94 ? 5.634 0.388 4.051 1.00 91.38 94 ILE A O 1
ATOM 767 N N . TRP A 1 95 ? 5.252 1.620 5.868 1.00 91.00 95 TRP A N 1
ATOM 768 C CA . TRP A 1 95 ? 6.191 2.694 5.541 1.00 91.00 95 TRP A CA 1
ATOM 769 C C . TRP A 1 95 ? 7.553 2.489 6.191 1.00 91.00 95 TRP A C 1
ATOM 771 O O . TRP A 1 95 ? 7.649 2.254 7.401 1.00 91.00 95 TRP A O 1
ATOM 781 N N . TRP A 1 96 ? 8.615 2.614 5.402 1.00 85.38 96 TRP A N 1
ATOM 782 C CA . TRP A 1 96 ? 9.982 2.472 5.879 1.00 85.38 96 TRP A CA 1
ATOM 783 C C . TRP A 1 96 ? 10.567 3.811 6.346 1.00 85.38 96 TRP A C 1
ATOM 785 O O . TRP A 1 96 ? 10.461 4.832 5.666 1.00 85.38 96 TRP A O 1
ATOM 795 N N . ASP A 1 97 ? 11.201 3.806 7.520 1.00 84.25 97 ASP A N 1
ATOM 796 C CA . ASP A 1 97 ? 11.940 4.959 8.038 1.00 84.25 97 ASP A CA 1
ATOM 797 C C . ASP A 1 97 ? 13.421 4.824 7.667 1.00 84.25 97 ASP A C 1
ATOM 799 O O . ASP A 1 97 ? 14.193 4.116 8.319 1.00 84.25 97 ASP A O 1
ATOM 803 N N . TYR A 1 98 ? 13.806 5.507 6.590 1.00 77.12 98 TYR A N 1
ATOM 804 C CA . TYR A 1 98 ? 15.170 5.481 6.064 1.00 77.12 98 TYR A CA 1
ATOM 805 C C . TYR A 1 98 ? 16.182 6.236 6.932 1.00 77.12 98 TYR A C 1
ATOM 807 O O . TYR A 1 98 ? 17.370 5.924 6.876 1.00 77.12 98 TYR A O 1
ATOM 815 N N . GLU A 1 99 ? 15.756 7.221 7.726 1.00 73.25 99 GLU A N 1
ATOM 816 C CA . GLU A 1 99 ? 16.689 8.015 8.535 1.00 73.25 99 GLU A CA 1
ATOM 817 C C . GLU A 1 99 ? 17.077 7.277 9.823 1.00 73.25 99 GLU A C 1
ATOM 819 O O . GLU A 1 99 ? 18.203 7.416 10.301 1.00 73.25 99 GLU A O 1
ATOM 824 N N . ARG A 1 100 ? 16.201 6.409 10.347 1.00 67.31 100 ARG A N 1
ATOM 825 C CA . ARG A 1 100 ? 16.492 5.611 11.548 1.00 67.31 100 ARG A CA 1
ATOM 826 C C . ARG A 1 100 ? 17.631 4.605 11.357 1.00 67.31 100 ARG A C 1
ATOM 828 O O . ARG A 1 100 ? 18.334 4.313 12.318 1.00 67.31 100 ARG A O 1
ATOM 835 N N . LYS A 1 101 ? 17.847 4.098 10.137 1.00 54.62 101 LYS A N 1
ATOM 836 C CA . LYS A 1 101 ? 18.924 3.134 9.838 1.00 54.62 101 LYS A CA 1
ATOM 837 C C . LYS A 1 101 ? 20.295 3.759 9.567 1.00 54.62 101 LYS A C 1
ATOM 839 O O . LYS A 1 101 ? 21.272 3.035 9.631 1.00 54.62 101 LYS A O 1
ATOM 844 N N . LYS A 1 102 ? 20.411 5.074 9.336 1.00 51.94 102 LYS A N 1
ATOM 845 C CA . LYS A 1 102 ? 21.732 5.738 9.245 1.00 51.94 102 LYS A CA 1
ATOM 846 C C . LYS A 1 102 ? 22.501 5.759 10.576 1.00 51.94 102 LYS A C 1
ATOM 848 O O .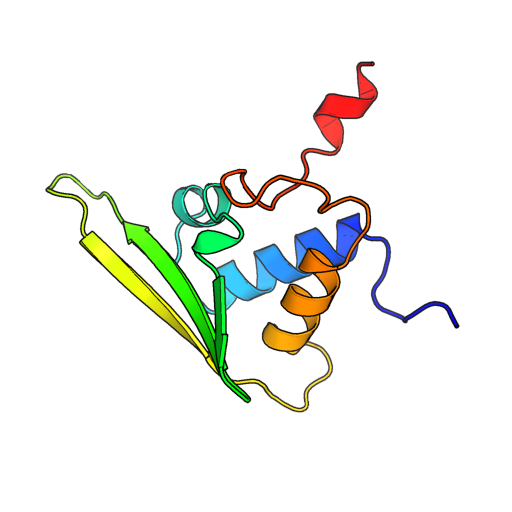 LYS A 1 102 ? 23.651 6.177 10.595 1.00 51.94 102 LYS A O 1
ATOM 853 N N . LYS A 1 103 ? 21.849 5.391 11.685 1.00 45.09 103 LYS A N 1
ATOM 854 C CA . LYS A 1 103 ? 22.401 5.433 13.048 1.00 45.09 103 LYS A CA 1
ATOM 855 C C . LYS A 1 103 ? 22.783 4.055 13.617 1.00 45.09 103 LYS A C 1
ATOM 857 O O . LYS A 1 103 ? 23.090 3.987 14.803 1.00 45.09 103 LYS A O 1
ATOM 862 N N . LEU A 1 104 ? 22.730 2.990 12.815 1.00 40.28 104 LEU A N 1
ATOM 863 C CA . LEU A 1 104 ? 23.189 1.636 13.160 1.00 40.28 104 LEU A CA 1
ATOM 864 C C . LEU A 1 104 ? 24.333 1.247 12.228 1.00 40.28 104 LEU A C 1
ATOM 866 O O . LEU A 1 104 ? 25.264 0.582 12.722 1.00 40.28 104 LEU A O 1
#

InterPro domains:
  IPR011010 DNA breaking-rejoining enzyme, catalytic core [SSF56349] (7-99)
  IPR013762 Integrase-like, catalytic domain superfamily [G3DSA:1.10.443.10] (4-104)

Radius of gyration: 14.23 Å; chains: 1; bounding box: 39×22×37 Å

Secondary structure (DSSP, 8-state):
---TT--HHHHHHHHHHHHHHHS---HHHHTT-BGGGEEEETTEEEEEEEE-SSSS-EEEEEEEE--SSTT-HHHHHHHHHTSGGG---TTSBS---TTGGGG-

Foldseek 3Di:
DPDPQDDLVSLLVLLLCVCVVQDPDDPVFLQQFFLLQWDDDDQKIWGWTWDDDPDDTDIDIDMAGADPDPSGSVVSVVVSCVDPQQPDDRNDGSDDDPVVVVVD

pLDDT: mean 82.87, std 14.2, range [34.94, 95.75]

Organism: NCBI:txid222440